Protein AF-A0A955N0J5-F1 (afdb_monomer)

Sequence (114 aa):
LLIDTLQVILTFHLVCLSWVFFRAESFGDAWAMLIQMGDIAGFYQPEQFGLFKVQNWAIGFWLPLLILVLTRFHKVDKSMRSYPLIVAVLMLSIMLMLISLITGGANEFIYFQF

Structure (mmCIF, N/CA/C/O backbone):
data_AF-A0A955N0J5-F1
#
_entry.id   AF-A0A955N0J5-F1
#
loop_
_atom_site.group_PDB
_atom_site.id
_atom_site.type_symbol
_atom_site.label_atom_id
_atom_site.label_alt_id
_atom_site.label_comp_id
_atom_site.label_asym_id
_atom_site.label_entity_id
_atom_site.label_seq_id
_atom_site.pdbx_PDB_ins_code
_atom_site.Cartn_x
_atom_site.Cartn_y
_atom_site.Cartn_z
_atom_site.occupancy
_atom_site.B_iso_or_equiv
_atom_site.auth_seq_id
_atom_site.auth_comp_id
_atom_site.auth_asym_id
_atom_site.auth_atom_id
_atom_site.pdbx_PDB_model_num
ATOM 1 N N . LEU A 1 1 ? -16.493 -27.689 -4.605 1.00 64.12 1 LEU A N 1
ATOM 2 C CA . LEU A 1 1 ? -15.693 -26.809 -3.722 1.00 64.12 1 LEU A CA 1
ATOM 3 C C . LEU A 1 1 ? -14.272 -26.598 -4.243 1.00 64.12 1 LEU A C 1
ATOM 5 O O . LEU A 1 1 ? -13.995 -25.499 -4.688 1.00 64.12 1 LEU A O 1
ATOM 9 N N . LEU A 1 2 ? -13.380 -27.602 -4.258 1.00 64.69 2 LEU A N 1
ATOM 10 C CA . LEU A 1 2 ? -11.994 -27.403 -4.743 1.00 64.69 2 LEU A CA 1
ATOM 11 C C . LEU A 1 2 ? -11.900 -27.041 -6.238 1.00 64.69 2 LEU A C 1
ATOM 13 O O . LEU A 1 2 ? -11.100 -26.189 -6.614 1.00 64.69 2 LEU A O 1
ATOM 17 N N . ILE A 1 3 ? -12.736 -27.662 -7.075 1.00 76.62 3 ILE A N 1
ATOM 18 C CA . ILE A 1 3 ? -12.802 -27.377 -8.518 1.00 76.62 3 ILE A CA 1
ATOM 19 C C . ILE A 1 3 ? -13.292 -25.943 -8.765 1.00 76.62 3 ILE A C 1
ATOM 21 O O . ILE A 1 3 ? -12.731 -25.245 -9.605 1.00 76.62 3 ILE A O 1
ATOM 25 N N . ASP A 1 4 ? -14.265 -25.480 -7.978 1.00 84.25 4 ASP A N 1
ATOM 26 C CA . ASP A 1 4 ? -14.838 -24.135 -8.107 1.00 84.25 4 ASP A CA 1
ATOM 27 C C . ASP A 1 4 ? -13.800 -23.063 -7.740 1.00 84.25 4 ASP A C 1
ATOM 29 O O . ASP A 1 4 ? -13.595 -22.106 -8.484 1.00 84.25 4 ASP A O 1
ATOM 33 N N . THR A 1 5 ? -13.061 -23.253 -6.641 1.00 88.44 5 THR A N 1
ATOM 34 C CA . THR A 1 5 ? -11.990 -22.327 -6.239 1.00 88.44 5 THR A CA 1
ATOM 35 C C . THR A 1 5 ? -10.860 -22.282 -7.268 1.00 88.44 5 THR A C 1
ATOM 37 O O . THR A 1 5 ? -10.348 -21.205 -7.571 1.00 88.44 5 THR A O 1
ATOM 40 N N . LEU A 1 6 ? -10.485 -23.428 -7.847 1.00 92.12 6 LEU A N 1
ATOM 41 C CA . LEU A 1 6 ? -9.457 -23.4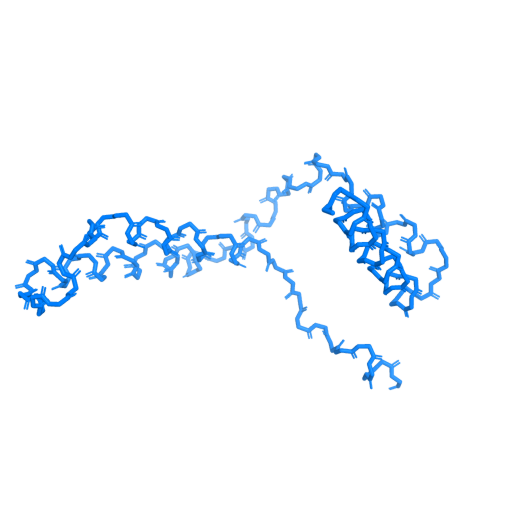87 -8.887 1.00 92.12 6 LEU A CA 1
ATOM 42 C C . LEU A 1 6 ? -9.886 -22.724 -10.149 1.00 92.12 6 LEU A C 1
ATOM 44 O O . LEU A 1 6 ? -9.088 -21.974 -10.706 1.00 92.12 6 LEU A O 1
ATOM 48 N N . GLN A 1 7 ? -11.143 -22.867 -10.575 1.00 90.88 7 GLN A N 1
ATOM 49 C CA . GLN A 1 7 ? -11.687 -22.121 -11.714 1.00 90.88 7 GLN A CA 1
ATOM 50 C C . GLN A 1 7 ? -11.668 -20.611 -11.469 1.00 90.88 7 GLN A C 1
ATOM 52 O O . GLN A 1 7 ? -11.278 -19.850 -12.356 1.00 90.88 7 GLN A O 1
ATOM 57 N N . VAL A 1 8 ? -12.029 -20.167 -10.264 1.00 92.62 8 VAL A N 1
ATOM 58 C CA . VAL A 1 8 ? -11.987 -18.744 -9.898 1.00 92.62 8 VAL A CA 1
ATOM 59 C C . VAL A 1 8 ? -10.555 -18.215 -9.929 1.00 92.62 8 VAL A C 1
ATOM 61 O O . VAL A 1 8 ? -10.301 -17.176 -10.529 1.00 92.62 8 VAL A O 1
ATOM 64 N N . ILE A 1 9 ? -9.599 -18.947 -9.351 1.00 93.69 9 ILE A N 1
ATOM 65 C CA . ILE A 1 9 ? -8.186 -18.547 -9.359 1.00 93.69 9 ILE A CA 1
ATOM 66 C C . ILE A 1 9 ? -7.668 -18.452 -10.795 1.00 93.69 9 ILE A C 1
ATOM 68 O O . ILE A 1 9 ? -7.049 -17.452 -11.151 1.00 93.69 9 ILE A O 1
ATOM 72 N N . LEU A 1 10 ? -7.931 -19.457 -11.630 1.00 94.56 10 LEU A N 1
ATOM 73 C CA . LEU A 1 10 ? -7.457 -19.464 -13.013 1.00 94.56 10 LEU A CA 1
ATOM 74 C C . LEU A 1 10 ? -8.072 -18.332 -13.834 1.00 94.56 10 LEU A C 1
ATOM 76 O O . LEU A 1 10 ? -7.342 -17.597 -14.491 1.00 94.56 10 LEU A O 1
ATOM 80 N N . THR A 1 11 ? -9.392 -18.153 -13.776 1.00 94.12 11 THR A N 1
ATOM 81 C CA . THR A 1 11 ? -10.067 -17.077 -14.519 1.00 94.12 11 THR A CA 1
ATOM 82 C C . THR A 1 11 ? -9.586 -15.702 -14.067 1.00 94.12 11 THR A C 1
ATOM 84 O O . THR A 1 11 ? -9.283 -14.865 -14.912 1.00 94.12 11 THR A O 1
ATOM 87 N N . PHE A 1 12 ? -9.413 -15.493 -12.760 1.00 93.50 12 PHE A N 1
ATOM 88 C CA . PHE A 1 12 ? -8.851 -14.263 -12.214 1.00 93.50 12 PHE A CA 1
ATOM 89 C C . PHE A 1 12 ? -7.452 -13.972 -12.769 1.00 93.50 12 PHE A C 1
ATOM 91 O O . PHE A 1 12 ? -7.233 -12.907 -13.341 1.00 93.50 12 PHE A O 1
ATOM 98 N N . HIS A 1 13 ? -6.517 -14.923 -12.670 1.00 92.12 13 HIS A N 1
ATOM 99 C CA . HIS A 1 13 ? -5.142 -14.703 -13.127 1.00 92.12 13 HIS A CA 1
ATOM 100 C C . HIS A 1 13 ? -5.060 -14.532 -14.645 1.00 92.12 13 HIS A C 1
ATOM 102 O O . HIS A 1 13 ? -4.305 -13.686 -15.111 1.00 92.12 13 HIS A O 1
ATOM 108 N N . LEU A 1 14 ? -5.853 -15.273 -15.424 1.00 93.94 14 LEU A N 1
ATOM 109 C CA . LEU A 1 14 ? -5.902 -15.111 -16.880 1.00 93.94 14 LEU A CA 1
ATOM 110 C C . LEU A 1 14 ? -6.414 -13.724 -17.282 1.00 93.94 14 LEU A C 1
ATOM 112 O O . LEU A 1 14 ? -5.850 -13.100 -18.183 1.00 93.94 14 LEU A O 1
ATOM 116 N N . VAL A 1 15 ? -7.442 -13.214 -16.597 1.00 93.38 15 VAL A N 1
ATOM 117 C CA . VAL A 1 15 ? -7.935 -11.848 -16.811 1.00 93.38 15 VAL A CA 1
ATOM 118 C C . VAL A 1 15 ? -6.863 -10.835 -16.410 1.00 93.38 15 VAL A C 1
ATOM 120 O O . VAL A 1 15 ? -6.523 -9.982 -17.221 1.00 93.38 15 VAL A O 1
ATOM 123 N N . CYS A 1 16 ? -6.261 -10.954 -15.224 1.00 90.25 16 CYS A N 1
ATOM 124 C CA . CYS A 1 16 ? -5.193 -10.053 -14.782 1.00 90.25 16 CYS A CA 1
ATOM 125 C C . CYS A 1 16 ? -3.986 -10.044 -15.734 1.00 90.25 16 CYS A C 1
ATOM 127 O O . CYS A 1 16 ? -3.480 -8.974 -16.058 1.00 90.25 16 CYS A O 1
ATOM 129 N N . LEU A 1 17 ? -3.550 -11.207 -16.227 1.00 91.56 17 LEU A N 1
ATOM 130 C CA . LEU A 1 17 ? -2.475 -11.297 -17.217 1.00 91.56 17 LEU A CA 1
ATOM 131 C C . LEU A 1 17 ? -2.871 -10.595 -18.515 1.00 91.56 17 LEU A C 1
ATOM 133 O O . LEU A 1 17 ? -2.107 -9.778 -19.018 1.00 91.56 17 LEU A O 1
ATOM 137 N N . SER A 1 18 ? -4.083 -10.846 -19.015 1.00 90.19 18 SER A N 1
ATOM 138 C CA . SER A 1 18 ? -4.596 -10.166 -20.212 1.00 90.19 18 SER A CA 1
ATOM 139 C C . SER A 1 18 ? -4.565 -8.643 -20.047 1.00 90.19 18 SER A C 1
ATOM 141 O O . SER A 1 18 ? -4.155 -7.933 -20.960 1.00 90.19 18 SER A O 1
ATOM 143 N N . TRP A 1 19 ? -4.920 -8.135 -18.863 1.00 88.62 19 TRP A N 1
ATOM 144 C CA . TRP A 1 19 ? -4.864 -6.705 -18.543 1.00 88.62 19 TRP A CA 1
ATOM 145 C C . TRP A 1 19 ? -3.453 -6.113 -18.633 1.00 88.62 19 TRP A C 1
ATOM 147 O O . TRP A 1 19 ? -3.308 -4.991 -19.112 1.00 88.62 19 TRP A O 1
ATOM 157 N N . VAL A 1 20 ? -2.415 -6.843 -18.210 1.00 88.69 20 VAL A N 1
ATOM 158 C CA . VAL A 1 20 ? -1.022 -6.374 -18.330 1.00 88.69 20 VAL A CA 1
ATOM 159 C C . VAL A 1 20 ? -0.634 -6.214 -19.800 1.00 88.69 20 VAL A C 1
ATOM 161 O O . VAL A 1 20 ? -0.088 -5.181 -20.176 1.00 88.69 20 VAL A O 1
ATOM 164 N N . PHE A 1 21 ? -0.974 -7.192 -20.645 1.00 88.25 21 PHE A N 1
ATOM 165 C CA . PHE A 1 21 ? -0.660 -7.139 -22.076 1.00 88.25 21 PHE A CA 1
ATOM 166 C C . PHE A 1 21 ? -1.446 -6.062 -22.831 1.00 88.25 21 PHE A C 1
ATOM 168 O O . PHE A 1 21 ? -0.889 -5.454 -23.735 1.00 88.25 21 PHE A O 1
ATOM 175 N N . PHE A 1 22 ? -2.704 -5.792 -22.464 1.00 86.56 22 PHE A N 1
ATOM 176 C CA . PHE A 1 22 ? -3.479 -4.706 -23.083 1.00 86.56 22 PHE A CA 1
ATOM 177 C C . PHE A 1 22 ? -2.992 -3.311 -22.691 1.00 86.56 22 PHE A C 1
ATOM 179 O O . PHE A 1 22 ? -3.188 -2.365 -23.445 1.00 86.56 22 PHE A O 1
ATOM 186 N N . ARG A 1 23 ? -2.399 -3.178 -21.504 1.00 82.50 23 ARG A N 1
ATOM 187 C CA . ARG A 1 23 ? -1.876 -1.907 -20.998 1.00 82.50 23 ARG A CA 1
ATOM 188 C C . ARG A 1 23 ? -0.488 -1.576 -21.548 1.00 82.50 23 ARG A C 1
ATOM 190 O O . ARG A 1 23 ? -0.123 -0.409 -21.611 1.00 82.50 23 ARG A O 1
ATOM 197 N N . ALA A 1 24 ? 0.319 -2.588 -21.835 1.00 86.94 24 ALA A N 1
ATOM 198 C CA . ALA A 1 24 ? 1.689 -2.392 -22.277 1.00 86.94 24 ALA A CA 1
ATOM 199 C C . ALA A 1 24 ? 1.751 -1.905 -23.734 1.00 86.94 24 ALA A C 1
ATOM 201 O O . ALA A 1 24 ? 1.033 -2.412 -24.592 1.00 86.94 24 ALA A O 1
ATOM 202 N N . GLU A 1 25 ? 2.657 -0.971 -24.028 1.00 86.88 25 GLU A N 1
ATOM 203 C CA . GLU A 1 25 ? 2.873 -0.460 -25.392 1.00 86.88 25 GLU A CA 1
ATOM 204 C C . GLU A 1 25 ? 3.553 -1.498 -26.303 1.00 86.88 25 GLU A C 1
ATOM 206 O O . GLU A 1 25 ? 3.407 -1.472 -27.526 1.00 86.88 25 GLU A O 1
ATOM 211 N N . SER A 1 26 ? 4.273 -2.454 -25.708 1.00 89.19 26 SER A N 1
ATOM 212 C CA . SER A 1 26 ? 4.915 -3.558 -26.411 1.00 89.19 26 SER A CA 1
ATOM 213 C C . SER A 1 26 ? 4.920 -4.851 -25.590 1.00 89.19 26 SER A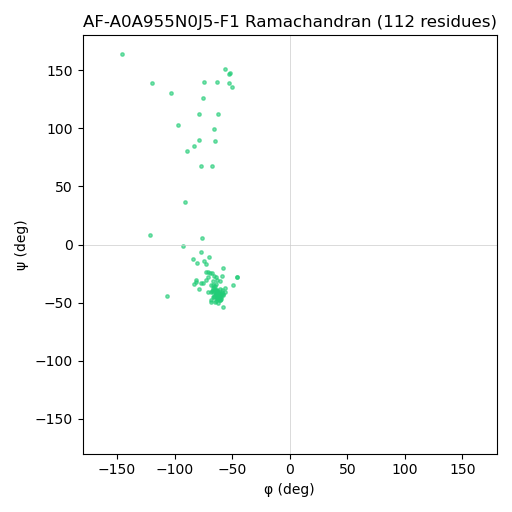 C 1
ATOM 215 O O . SER A 1 26 ? 4.762 -4.857 -24.366 1.00 89.19 26 SER A O 1
ATOM 217 N N . PHE A 1 27 ? 5.182 -5.980 -26.256 1.00 88.69 27 PHE A N 1
ATOM 218 C CA . PHE A 1 27 ? 5.391 -7.262 -25.571 1.00 88.69 27 PHE A CA 1
ATOM 219 C C . PHE A 1 27 ? 6.583 -7.229 -24.602 1.00 88.69 27 PHE A C 1
ATOM 221 O O . PHE A 1 27 ? 6.559 -7.925 -23.586 1.00 88.69 27 PHE A O 1
ATOM 228 N N . GLY A 1 28 ? 7.610 -6.426 -24.906 1.00 90.81 28 GLY A N 1
ATOM 229 C CA . GLY A 1 28 ? 8.763 -6.237 -24.025 1.00 90.81 28 GLY A CA 1
ATOM 230 C C . GLY A 1 28 ? 8.368 -5.545 -22.723 1.00 90.81 28 GLY A C 1
ATOM 231 O O . GLY A 1 28 ? 8.734 -6.014 -21.645 1.00 90.81 28 GLY A O 1
ATOM 232 N N . ASP A 1 29 ? 7.544 -4.501 -22.817 1.00 86.81 29 ASP A N 1
ATOM 233 C C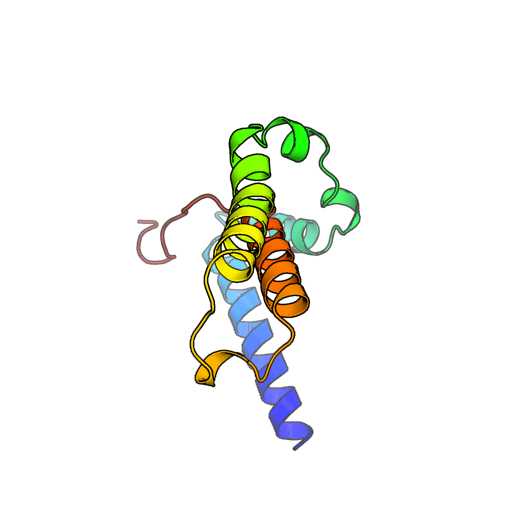A . ASP A 1 29 ? 7.069 -3.750 -21.653 1.00 86.81 29 ASP A CA 1
ATOM 234 C C . ASP A 1 29 ? 6.145 -4.595 -20.774 1.00 86.81 29 ASP A C 1
ATOM 236 O O . ASP A 1 29 ? 6.276 -4.581 -19.552 1.00 86.81 29 ASP A O 1
ATOM 240 N N . ALA A 1 30 ? 5.268 -5.407 -21.377 1.00 89.75 30 ALA A N 1
ATOM 241 C CA . ALA A 1 30 ? 4.415 -6.336 -20.633 1.00 89.75 30 ALA A CA 1
ATOM 242 C C . ALA A 1 30 ? 5.250 -7.314 -19.794 1.00 89.75 30 ALA A C 1
ATOM 244 O O . ALA A 1 30 ? 4.954 -7.558 -18.623 1.00 89.75 30 ALA A O 1
ATOM 245 N N . TRP A 1 31 ? 6.322 -7.858 -20.377 1.00 91.50 31 TRP A N 1
ATOM 246 C CA . TRP A 1 31 ? 7.211 -8.778 -19.675 1.00 91.50 31 TRP A CA 1
ATOM 247 C C . TRP A 1 31 ? 8.002 -8.078 -18.566 1.00 91.50 31 TRP A C 1
ATOM 249 O O . TRP A 1 31 ? 8.117 -8.616 -17.465 1.00 91.50 31 TRP A O 1
ATOM 259 N N . ALA A 1 32 ? 8.483 -6.857 -18.817 1.00 88.88 32 ALA A N 1
ATOM 260 C CA . ALA A 1 32 ? 9.139 -6.035 -17.805 1.00 88.88 32 ALA A CA 1
ATOM 261 C C . ALA A 1 32 ? 8.208 -5.742 -16.614 1.00 88.88 32 ALA A C 1
ATOM 263 O O . ALA A 1 32 ? 8.632 -5.892 -15.469 1.00 88.88 32 ALA A O 1
ATOM 264 N N . MET A 1 33 ? 6.931 -5.420 -16.863 1.00 87.75 33 MET A N 1
ATOM 265 C CA . MET A 1 33 ? 5.925 -5.227 -15.810 1.00 87.75 33 MET A CA 1
ATOM 266 C C . MET A 1 33 ? 5.729 -6.494 -14.967 1.00 87.75 33 MET A C 1
ATOM 268 O O . MET A 1 33 ? 5.718 -6.411 -13.741 1.00 87.75 33 MET A O 1
ATOM 272 N N . LEU A 1 34 ? 5.613 -7.671 -15.594 1.00 90.06 34 LEU A N 1
ATOM 273 C CA . LEU A 1 34 ? 5.459 -8.944 -14.875 1.00 90.06 34 LEU A CA 1
ATOM 274 C C . LEU A 1 34 ? 6.690 -9.289 -14.028 1.00 90.06 34 LEU A C 1
ATOM 276 O O . LEU A 1 34 ? 6.546 -9.715 -12.882 1.00 90.06 34 LEU A O 1
ATOM 280 N N . ILE A 1 35 ? 7.894 -9.079 -14.570 1.00 88.69 35 ILE A N 1
ATOM 281 C CA . ILE A 1 35 ? 9.149 -9.271 -13.831 1.00 88.69 35 ILE A CA 1
ATOM 282 C C . ILE A 1 35 ? 9.199 -8.324 -12.630 1.00 88.69 35 ILE A C 1
ATOM 284 O O . ILE A 1 35 ? 9.500 -8.767 -11.526 1.00 88.69 35 ILE A O 1
ATOM 288 N N . GLN A 1 36 ? 8.849 -7.050 -12.820 1.00 83.31 36 GLN A N 1
ATOM 289 C CA . GLN A 1 36 ? 8.849 -6.055 -11.749 1.00 83.31 36 GLN A CA 1
ATOM 290 C C . GLN A 1 36 ? 7.815 -6.371 -10.657 1.00 83.31 36 GLN A C 1
ATOM 292 O O . GLN A 1 36 ? 8.093 -6.167 -9.481 1.00 83.31 36 GLN A O 1
ATOM 297 N N . MET A 1 37 ? 6.648 -6.920 -11.014 1.00 82.25 37 MET A N 1
ATOM 298 C CA . MET A 1 37 ? 5.657 -7.395 -10.038 1.00 82.25 37 MET A CA 1
ATOM 299 C C . MET A 1 37 ? 6.173 -8.573 -9.196 1.00 82.25 37 MET A C 1
ATOM 301 O O . MET A 1 37 ? 5.807 -8.697 -8.029 1.00 82.25 37 MET A O 1
ATOM 305 N N . GLY A 1 38 ? 6.998 -9.446 -9.785 1.00 80.75 38 GLY A N 1
ATOM 306 C CA . GLY A 1 38 ? 7.625 -10.581 -9.101 1.00 80.75 38 GLY A CA 1
ATOM 307 C C . GLY A 1 38 ? 8.910 -10.233 -8.343 1.00 80.75 38 GLY A C 1
ATOM 308 O O . GLY A 1 38 ? 9.384 -11.047 -7.548 1.00 80.75 38 GLY A O 1
ATOM 309 N N . ASP A 1 39 ? 9.477 -9.047 -8.568 1.00 79.50 39 ASP A N 1
ATOM 310 C CA . ASP A 1 39 ? 10.702 -8.596 -7.916 1.00 79.50 39 ASP A CA 1
ATOM 311 C C . ASP A 1 39 ? 10.417 -8.095 -6.495 1.00 79.50 39 ASP A C 1
ATOM 313 O O . ASP A 1 39 ? 10.155 -6.920 -6.249 1.00 79.50 39 ASP A O 1
ATOM 317 N N . ILE A 1 40 ? 10.498 -9.018 -5.534 1.00 64.06 40 ILE A N 1
ATOM 318 C CA . ILE A 1 40 ? 10.320 -8.740 -4.102 1.00 64.06 40 ILE A CA 1
ATOM 319 C C . ILE A 1 40 ? 11.452 -7.840 -3.560 1.00 64.06 40 ILE A C 1
ATOM 321 O O . ILE A 1 40 ? 11.242 -7.084 -2.610 1.00 64.06 40 ILE A O 1
ATOM 325 N N . ALA A 1 41 ? 12.646 -7.879 -4.165 1.00 61.12 41 ALA A N 1
ATOM 326 C CA . ALA A 1 41 ? 13.787 -7.070 -3.738 1.00 61.12 41 ALA A CA 1
ATOM 327 C C . ALA A 1 41 ? 13.635 -5.600 -4.169 1.00 61.12 41 ALA A C 1
ATOM 329 O O . ALA A 1 41 ? 14.016 -4.697 -3.423 1.00 61.12 41 ALA A O 1
ATOM 330 N N . GLY A 1 42 ? 12.998 -5.360 -5.318 1.00 56.88 42 GLY A N 1
ATOM 331 C CA . GLY A 1 42 ? 12.656 -4.035 -5.834 1.00 56.88 42 GLY A CA 1
ATOM 332 C C . GLY A 1 42 ? 11.550 -3.292 -5.072 1.00 56.88 42 GLY A C 1
ATOM 333 O O . GLY A 1 42 ? 11.392 -2.094 -5.286 1.00 56.88 42 GLY A O 1
ATOM 334 N N . PHE A 1 43 ? 10.813 -3.936 -4.152 1.00 56.16 43 PHE A N 1
ATOM 335 C CA . PHE A 1 43 ? 9.846 -3.240 -3.276 1.00 56.16 43 PHE A CA 1
ATOM 336 C C . PHE A 1 43 ? 10.526 -2.302 -2.274 1.00 56.16 43 PHE A C 1
ATOM 338 O O . PHE A 1 43 ? 9.918 -1.338 -1.806 1.00 56.16 43 PHE A O 1
ATOM 345 N N . TYR A 1 44 ? 11.792 -2.558 -1.944 1.00 52.31 44 TYR A N 1
ATOM 346 C CA . TYR A 1 44 ? 12.591 -1.657 -1.126 1.00 52.31 44 TYR A CA 1
ATOM 347 C C . TYR A 1 44 ? 13.298 -0.645 -2.026 1.00 52.31 44 TYR A C 1
ATOM 349 O O . TYR A 1 44 ? 14.481 -0.778 -2.321 1.00 52.31 44 TYR A O 1
ATOM 357 N N . GLN A 1 45 ? 12.574 0.398 -2.439 1.00 56.53 45 GLN A N 1
ATOM 358 C CA . GLN A 1 45 ? 13.170 1.608 -3.010 1.00 56.53 45 GLN A CA 1
ATOM 359 C C . GLN A 1 45 ? 13.288 2.672 -1.907 1.00 56.53 45 GLN A C 1
ATOM 361 O O . GLN A 1 45 ? 12.288 3.306 -1.561 1.00 56.53 45 GLN A O 1
ATOM 366 N N . PRO A 1 46 ? 14.487 2.919 -1.337 1.00 55.06 46 PRO A N 1
ATOM 367 C CA . PRO A 1 46 ? 14.679 3.946 -0.308 1.00 55.06 46 PRO A CA 1
ATOM 368 C C . PRO A 1 46 ? 14.291 5.348 -0.802 1.00 55.06 46 PRO A C 1
ATOM 370 O O . PRO A 1 46 ? 13.869 6.195 -0.019 1.00 55.06 46 PRO A O 1
ATOM 373 N N . GLU A 1 47 ? 14.387 5.581 -2.112 1.00 55.59 47 GLU A N 1
ATOM 374 C CA . GLU A 1 47 ? 13.983 6.833 -2.755 1.00 55.59 47 GLU A CA 1
ATOM 375 C C . GLU A 1 47 ? 12.469 7.077 -2.682 1.00 55.59 47 GLU A C 1
ATOM 377 O O . GLU A 1 47 ? 12.049 8.223 -2.526 1.00 55.59 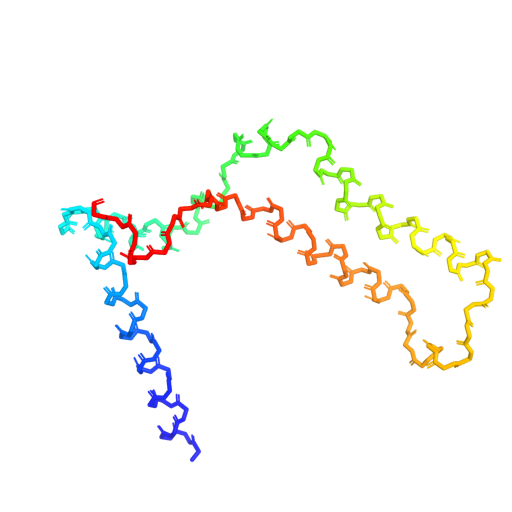47 GLU A O 1
ATOM 382 N N . GLN A 1 48 ? 11.638 6.024 -2.683 1.00 53.03 48 GLN A N 1
ATOM 383 C CA . GLN A 1 48 ? 10.196 6.171 -2.466 1.00 53.03 48 GLN A CA 1
ATOM 384 C C . GLN A 1 48 ? 9.903 6.650 -1.039 1.00 53.03 48 GLN A C 1
ATOM 386 O O . GLN A 1 48 ? 9.090 7.554 -0.858 1.00 53.03 48 GLN A O 1
ATOM 391 N N . PHE A 1 49 ? 10.634 6.157 -0.030 1.00 53.19 49 PHE A N 1
ATOM 392 C CA . PHE A 1 49 ? 10.559 6.689 1.338 1.00 53.19 49 PHE A CA 1
ATOM 393 C C . PHE A 1 49 ? 11.026 8.152 1.437 1.00 53.19 49 PHE A C 1
ATOM 395 O O . PHE A 1 49 ? 10.508 8.894 2.268 1.00 53.19 49 PHE A O 1
ATOM 402 N N . GLY A 1 50 ? 11.961 8.585 0.585 1.00 52.66 50 GLY A N 1
ATOM 403 C CA . GLY A 1 50 ? 12.394 9.985 0.488 1.00 52.66 50 GLY A CA 1
ATOM 404 C C . GLY A 1 50 ? 11.367 10.913 -0.179 1.00 52.66 50 GLY A C 1
ATOM 405 O O . GLY A 1 50 ? 11.269 12.086 0.183 1.00 52.66 50 GLY A O 1
ATOM 406 N N . LEU A 1 51 ? 10.566 10.391 -1.118 1.00 49.50 51 LEU A N 1
ATOM 407 C CA . LEU A 1 51 ? 9.459 11.101 -1.781 1.00 49.50 51 LEU A CA 1
ATOM 408 C C . LEU A 1 51 ? 8.172 11.139 -0.947 1.00 49.50 51 LEU A C 1
ATOM 410 O O . LEU A 1 51 ? 7.283 11.959 -1.199 1.00 49.50 51 LEU A O 1
ATOM 414 N N . PHE A 1 52 ? 8.079 10.297 0.081 1.00 53.59 52 PHE A N 1
ATOM 415 C CA . PHE A 1 52 ? 7.071 10.407 1.124 1.00 53.59 52 PHE A CA 1
ATOM 416 C C . PHE A 1 52 ? 7.291 11.697 1.919 1.00 53.59 52 PHE A C 1
ATOM 418 O O . PHE A 1 52 ? 7.975 11.734 2.942 1.00 53.59 52 PHE A O 1
ATOM 425 N N . LYS A 1 53 ? 6.672 12.791 1.463 1.00 58.56 53 LYS A N 1
ATOM 426 C CA . LYS A 1 53 ? 6.590 14.029 2.243 1.00 58.56 53 LYS A CA 1
ATOM 427 C C . LYS A 1 53 ? 6.084 13.682 3.645 1.00 58.56 53 LYS A C 1
ATOM 429 O O . LYS A 1 53 ? 5.103 12.952 3.783 1.00 58.56 53 LYS A O 1
ATOM 434 N N . VAL A 1 54 ? 6.713 14.249 4.676 1.00 58.56 54 VAL A N 1
ATOM 435 C CA . VAL A 1 54 ? 6.361 14.085 6.106 1.00 58.56 54 VAL A CA 1
ATOM 436 C C . VAL A 1 54 ? 4.847 14.217 6.359 1.00 58.56 54 VAL A C 1
ATOM 438 O O . VAL A 1 54 ? 4.298 13.579 7.252 1.00 58.56 54 VAL A O 1
ATOM 441 N N . GLN A 1 55 ? 4.152 14.978 5.512 1.00 57.03 55 GLN A N 1
ATOM 442 C CA . GLN A 1 55 ? 2.698 15.118 5.470 1.00 57.03 55 GLN A CA 1
ATOM 443 C C . GLN A 1 55 ? 1.917 13.793 5.308 1.00 57.03 55 GLN A C 1
ATOM 445 O O . GLN A 1 55 ? 0.879 13.633 5.945 1.00 57.03 55 GLN A O 1
ATOM 450 N N . ASN A 1 56 ? 2.394 12.824 4.523 1.00 61.59 56 ASN A N 1
ATOM 451 C CA . ASN A 1 56 ? 1.699 11.543 4.316 1.00 61.59 56 ASN A CA 1
ATOM 452 C C . ASN A 1 56 ? 1.906 10.585 5.497 1.00 61.59 56 ASN A C 1
ATOM 454 O O . ASN A 1 56 ? 0.961 9.933 5.941 1.00 61.59 56 ASN A O 1
ATOM 458 N N . TRP A 1 57 ? 3.112 10.578 6.075 1.00 63.84 57 TRP A N 1
ATOM 459 C CA . TRP A 1 57 ? 3.377 9.924 7.363 1.00 63.84 57 TRP A CA 1
ATOM 460 C C . TRP A 1 57 ? 2.498 10.504 8.466 1.00 63.84 57 TRP A C 1
ATOM 462 O O . TRP A 1 57 ? 1.961 9.776 9.302 1.00 63.84 57 TRP A O 1
ATOM 472 N N . ALA A 1 58 ? 2.310 11.823 8.430 1.00 65.00 58 ALA A N 1
ATOM 473 C CA . ALA A 1 58 ? 1.488 12.506 9.396 1.00 65.00 58 ALA A CA 1
ATOM 474 C C . ALA A 1 58 ? 0.014 12.072 9.309 1.00 65.00 58 ALA A C 1
ATOM 476 O O . ALA A 1 58 ? -0.612 11.824 10.333 1.00 65.00 58 ALA A O 1
ATOM 477 N N . ILE A 1 59 ? -0.534 11.910 8.107 1.00 68.25 59 ILE A N 1
ATOM 478 C CA . ILE A 1 59 ? -1.915 11.450 7.909 1.00 68.25 59 ILE A CA 1
ATOM 479 C C . ILE A 1 59 ? -2.070 9.984 8.334 1.00 68.25 59 ILE A C 1
ATOM 481 O O . ILE A 1 59 ? -2.980 9.672 9.096 1.00 68.25 59 ILE A O 1
ATOM 485 N N . GLY A 1 60 ? -1.173 9.087 7.916 1.00 68.81 60 GLY A N 1
ATOM 486 C CA . GLY A 1 6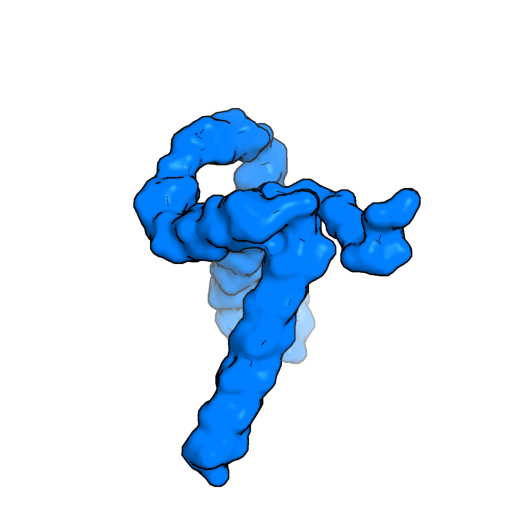0 ? -1.274 7.660 8.246 1.00 68.81 60 GLY A CA 1
ATOM 487 C C . GLY A 1 60 ? -1.156 7.351 9.744 1.00 68.81 60 GLY A C 1
ATOM 488 O O . GLY A 1 60 ? -1.733 6.373 10.212 1.00 68.81 60 GLY A O 1
ATOM 489 N N . PHE A 1 61 ? -0.446 8.190 10.505 1.00 70.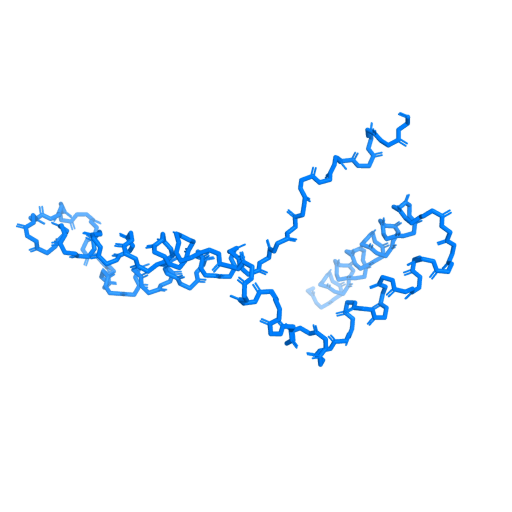00 61 PHE A N 1
ATOM 490 C CA . PHE A 1 61 ? -0.191 7.964 11.930 1.00 70.00 61 PHE A CA 1
ATOM 491 C C . PHE A 1 61 ? -0.989 8.886 12.865 1.00 70.00 61 PHE A C 1
ATOM 493 O O . PHE A 1 61 ? -1.563 8.414 13.849 1.00 70.00 61 PHE A O 1
ATOM 500 N N . TRP A 1 62 ? -1.080 10.190 12.576 1.00 74.19 62 TRP A N 1
ATOM 501 C CA . TRP A 1 62 ? -1.738 11.140 13.482 1.00 74.19 62 TRP A CA 1
ATOM 502 C C . TRP A 1 62 ? -3.260 11.085 13.420 1.00 74.19 62 TRP A C 1
ATOM 504 O O . TRP A 1 62 ? -3.883 11.268 14.460 1.00 74.19 62 TRP A O 1
ATOM 514 N N . LEU A 1 63 ? -3.884 10.806 12.267 1.00 75.94 63 LEU A N 1
ATOM 515 C CA . LEU A 1 63 ? -5.352 10.690 12.186 1.00 75.94 63 LEU A CA 1
ATOM 516 C C . LEU A 1 63 ? -5.896 9.544 13.053 1.00 75.94 63 LEU A C 1
ATOM 518 O O . LEU A 1 63 ? -6.787 9.797 13.865 1.00 75.94 63 LEU A O 1
ATOM 522 N N . PRO A 1 64 ? -5.362 8.311 12.959 1.00 77.06 64 PRO A N 1
ATOM 523 C CA . PRO A 1 64 ? -5.816 7.212 13.807 1.00 77.06 64 PRO A CA 1
ATOM 524 C C . PRO A 1 64 ? -5.556 7.475 15.297 1.00 77.06 64 PRO A C 1
ATOM 526 O O . PRO A 1 64 ? -6.415 7.191 16.135 1.00 77.06 64 PRO A O 1
ATOM 529 N N . LEU A 1 65 ? -4.408 8.072 15.643 1.00 78.38 65 LEU A N 1
ATOM 530 C CA . LEU A 1 65 ? -4.111 8.474 17.021 1.00 78.38 65 LEU A CA 1
ATOM 531 C C . LEU A 1 65 ? -5.068 9.550 17.536 1.00 78.38 65 LEU A C 1
ATOM 533 O O . LEU A 1 65 ? -5.542 9.454 18.665 1.00 78.38 65 LEU A O 1
ATOM 537 N N . LEU A 1 66 ? -5.388 10.552 16.720 1.00 79.94 66 LEU A N 1
ATOM 538 C CA . LEU A 1 66 ? -6.340 11.603 17.063 1.00 79.94 66 LEU A CA 1
ATOM 539 C C . LEU A 1 66 ? -7.738 11.016 17.285 1.00 79.94 66 LEU A C 1
ATOM 541 O O . LEU A 1 66 ? -8.387 11.365 18.268 1.00 79.94 66 LEU A O 1
ATOM 545 N N . ILE A 1 67 ? -8.170 10.060 16.456 1.00 75.81 67 ILE A N 1
ATOM 546 C CA . ILE A 1 67 ? -9.417 9.311 16.670 1.00 75.81 67 ILE A CA 1
ATOM 547 C C . ILE A 1 67 ? -9.372 8.565 18.009 1.00 75.81 67 ILE A C 1
ATOM 549 O O . ILE A 1 67 ? -10.326 8.649 18.783 1.00 75.81 67 ILE A O 1
ATOM 553 N N . LEU A 1 68 ? -8.269 7.884 18.336 1.00 78.00 68 LEU A N 1
ATOM 554 C CA . LEU A 1 68 ? -8.111 7.171 19.611 1.00 78.00 68 LEU A CA 1
ATOM 555 C C . LEU A 1 68 ? -8.166 8.115 20.821 1.00 78.00 68 LEU A C 1
ATOM 557 O O . LEU A 1 68 ? -8.782 7.798 21.837 1.00 78.00 68 LEU A O 1
ATOM 561 N N . VAL A 1 69 ? -7.538 9.284 20.715 1.00 78.56 69 VAL A N 1
ATOM 562 C CA . VAL A 1 69 ? -7.522 10.298 21.770 1.00 78.56 69 VAL A CA 1
ATOM 563 C C . VAL A 1 69 ? -8.916 10.906 21.952 1.00 78.56 69 VAL A C 1
ATOM 565 O O . VAL A 1 69 ? -9.438 10.915 23.067 1.00 78.56 69 VAL A O 1
ATOM 568 N N . LEU A 1 70 ? -9.568 11.340 20.870 1.00 76.06 70 LEU A N 1
ATOM 569 C CA . LEU A 1 70 ? -10.913 11.923 20.919 1.00 76.06 70 LEU A CA 1
ATOM 570 C C . LEU A 1 70 ? -11.959 10.934 21.449 1.00 76.06 70 LEU A C 1
ATOM 572 O O . LEU A 1 70 ? -12.776 11.304 22.291 1.00 76.06 70 LEU A O 1
ATOM 576 N N . THR A 1 71 ? -11.900 9.670 21.023 1.00 71.81 71 THR A N 1
ATOM 577 C CA . THR A 1 71 ? -12.807 8.605 21.496 1.00 71.81 71 THR A CA 1
ATOM 578 C C . THR A 1 71 ? -12.516 8.146 22.925 1.00 71.81 71 THR A C 1
ATOM 580 O O . THR A 1 71 ? -13.372 7.531 23.559 1.00 71.81 71 THR A O 1
ATOM 583 N N . ARG A 1 72 ? -11.330 8.450 23.468 1.00 69.06 72 ARG A N 1
ATOM 584 C CA . ARG A 1 72 ? -11.014 8.230 24.886 1.00 69.06 72 ARG A CA 1
ATOM 585 C C . ARG A 1 72 ? -11.505 9.372 25.775 1.00 69.06 72 ARG A C 1
ATOM 587 O O . ARG A 1 72 ? -11.900 9.112 26.909 1.00 69.06 72 ARG A O 1
ATOM 594 N N . PHE A 1 73 ? -11.495 10.607 25.273 1.00 62.78 73 PHE A N 1
ATOM 595 C CA . PHE A 1 73 ? -11.993 11.779 26.000 1.00 62.78 73 PHE A CA 1
ATOM 596 C C . PHE A 1 73 ? -13.520 11.935 25.930 1.00 62.78 73 PHE A C 1
ATOM 598 O O . PHE A 1 73 ? -14.124 12.377 26.904 1.00 62.78 73 PHE A O 1
ATOM 605 N N . HIS A 1 74 ? -14.159 11.535 24.827 1.00 60.22 74 HIS A N 1
ATOM 606 C CA . HIS A 1 74 ? -15.618 11.500 24.699 1.00 60.22 74 HIS A CA 1
ATOM 607 C C . HIS A 1 74 ? -16.138 10.068 24.823 1.00 60.22 74 HIS A C 1
ATOM 609 O O . HIS A 1 74 ? -15.658 9.164 24.146 1.00 60.22 74 HIS A O 1
ATOM 615 N N . LYS A 1 75 ? -17.149 9.846 25.673 1.00 57.38 75 LYS A N 1
ATOM 616 C CA . LYS A 1 75 ? -17.809 8.538 25.795 1.00 57.38 75 LYS A CA 1
ATOM 617 C C . LYS A 1 75 ? -18.533 8.218 24.485 1.00 57.38 75 LYS A C 1
ATOM 619 O O . LYS A 1 75 ? -19.633 8.707 24.257 1.00 57.38 75 LYS A O 1
ATOM 624 N N . VAL A 1 76 ? -17.905 7.406 23.640 1.00 59.84 76 VAL A N 1
ATOM 625 C CA . VAL A 1 76 ? -18.531 6.863 22.430 1.00 59.84 76 VAL A CA 1
ATOM 626 C C . VAL A 1 76 ? -19.707 5.974 22.829 1.00 59.84 76 VAL A C 1
ATOM 628 O O . VAL A 1 76 ? -19.642 5.237 23.819 1.00 59.84 76 VAL A O 1
ATOM 631 N N . ASP A 1 77 ? -20.783 6.086 22.058 1.00 60.06 77 ASP A N 1
ATOM 632 C CA . ASP A 1 77 ? -22.059 5.430 22.293 1.00 60.06 77 ASP A CA 1
ATOM 633 C C . ASP A 1 77 ? -21.922 3.911 22.484 1.00 60.06 77 ASP A C 1
ATOM 635 O O . ASP A 1 77 ? -21.065 3.246 21.889 1.00 60.06 77 ASP A O 1
ATOM 639 N N . LYS A 1 78 ? -22.787 3.340 23.329 1.00 58.69 78 LYS A N 1
ATOM 640 C CA . LYS A 1 78 ? -22.670 1.957 23.841 1.00 58.69 78 LYS A CA 1
ATOM 641 C C . LYS A 1 78 ? -22.646 0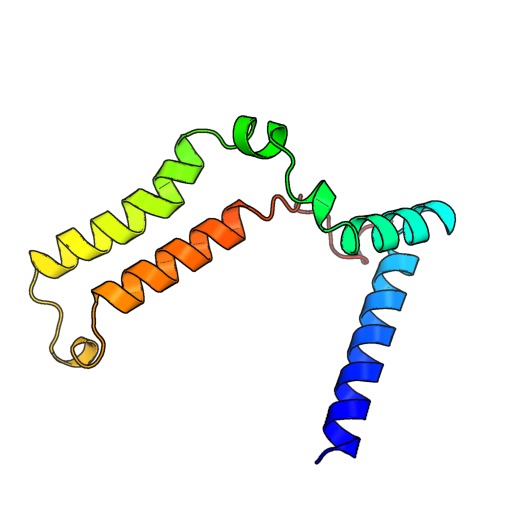.894 22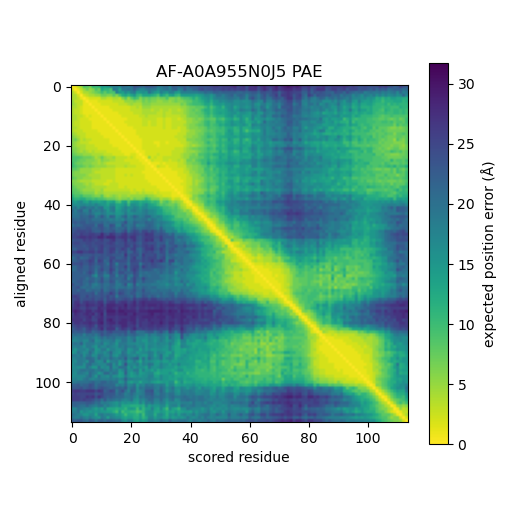.728 1.00 58.69 78 LYS A C 1
ATOM 643 O O . LYS A 1 78 ? -22.164 -0.212 22.961 1.00 58.69 78 LYS A O 1
ATOM 648 N N . SER A 1 79 ? -23.124 1.244 21.533 1.00 58.12 79 SER A N 1
ATOM 649 C CA . SER A 1 79 ? -23.219 0.375 20.356 1.00 58.12 79 SER A CA 1
ATOM 650 C C . SER A 1 79 ? -21.874 0.065 19.679 1.00 58.12 79 SER A C 1
ATOM 652 O O . SER A 1 79 ? -21.762 -0.970 19.031 1.00 58.12 79 SER A O 1
ATOM 654 N N . MET A 1 80 ? -20.840 0.905 19.836 1.00 53.75 80 MET A N 1
ATOM 655 C CA . MET A 1 80 ? -19.500 0.660 19.254 1.00 53.75 80 MET A CA 1
ATOM 656 C C . MET A 1 80 ? -18.544 -0.076 20.209 1.00 53.75 80 MET A C 1
ATOM 658 O O . MET A 1 80 ? -17.405 -0.371 19.856 1.00 53.75 80 MET A O 1
ATOM 662 N N . ARG A 1 81 ? -18.993 -0.388 21.431 1.00 56.84 81 ARG A N 1
ATOM 663 C CA . ARG A 1 81 ? -18.148 -0.895 22.525 1.00 56.84 81 ARG A CA 1
ATOM 664 C C . ARG A 1 81 ? -17.756 -2.372 22.408 1.00 56.84 81 ARG A C 1
ATOM 666 O O . ARG A 1 81 ? -16.968 -2.843 23.222 1.00 56.84 81 ARG A O 1
ATOM 673 N N . SER A 1 82 ? -18.303 -3.093 21.430 1.00 62.88 82 SER A N 1
ATOM 674 C CA . SER A 1 82 ? -18.083 -4.535 21.258 1.00 62.88 82 SER A CA 1
ATOM 675 C C . SER A 1 82 ? -16.702 -4.885 20.694 1.00 62.88 82 SER A C 1
ATOM 677 O O . SER A 1 82 ? -16.292 -6.037 20.791 1.00 62.88 82 SER A O 1
ATOM 679 N N . TYR A 1 83 ? -15.968 -3.909 20.148 1.00 64.88 83 TYR A N 1
ATOM 680 C CA . TYR A 1 83 ? -14.622 -4.108 19.610 1.00 64.88 83 TYR A CA 1
ATOM 681 C C . TYR A 1 83 ? -13.595 -3.240 20.349 1.00 64.88 83 TYR A C 1
ATOM 683 O O . TYR A 1 83 ? -13.871 -2.073 20.644 1.00 64.88 83 TYR A O 1
ATOM 691 N N . PRO A 1 84 ? -12.393 -3.766 20.651 1.00 78.19 84 PRO A N 1
ATOM 692 C CA . PRO A 1 84 ? -11.329 -2.971 21.251 1.00 78.19 84 PRO A CA 1
ATOM 693 C C . PRO A 1 84 ? -10.919 -1.848 20.287 1.00 78.19 84 PRO A C 1
ATOM 695 O O . PRO A 1 84 ? -10.337 -2.107 19.237 1.00 78.19 84 PRO A O 1
ATOM 698 N N . LEU A 1 85 ? -11.195 -0.592 20.661 1.00 73.62 85 LEU A N 1
ATOM 699 C CA . LEU A 1 85 ? -10.874 0.619 19.880 1.00 73.62 85 LEU A CA 1
ATOM 700 C C . LEU A 1 85 ? -9.419 0.649 19.390 1.00 73.62 85 LEU A C 1
ATOM 702 O O . LEU A 1 85 ? -9.145 1.094 18.281 1.00 73.62 85 LEU A O 1
ATOM 706 N N . ILE A 1 86 ? -8.496 0.122 20.198 1.00 75.69 86 ILE A N 1
ATOM 707 C CA . ILE A 1 86 ? -7.074 0.005 19.857 1.00 75.69 86 ILE A CA 1
ATOM 708 C C . ILE A 1 86 ? -6.874 -0.840 18.591 1.00 75.69 86 ILE A C 1
ATOM 710 O O . ILE A 1 86 ? -6.075 -0.472 17.740 1.00 75.69 86 ILE A O 1
ATOM 714 N N . VAL A 1 87 ? -7.620 -1.937 18.425 1.00 77.56 87 VAL A N 1
ATOM 715 C CA . VAL A 1 87 ? -7.508 -2.817 17.250 1.00 77.56 87 VAL A CA 1
ATOM 716 C C . VAL A 1 87 ? -8.059 -2.138 16.001 1.00 77.56 87 VAL A C 1
ATOM 718 O O . VAL A 1 87 ? -7.439 -2.229 14.947 1.00 77.56 87 VAL A O 1
ATOM 721 N N . ALA A 1 88 ? -9.178 -1.417 16.115 1.00 76.00 88 ALA A N 1
ATOM 722 C CA . ALA A 1 88 ? -9.738 -0.661 14.994 1.00 76.00 88 ALA A CA 1
ATOM 723 C C . ALA A 1 88 ? -8.770 0.432 14.517 1.00 76.00 88 ALA A C 1
ATOM 725 O O . ALA A 1 88 ? -8.533 0.575 13.321 1.00 76.00 88 ALA A O 1
ATOM 726 N N . VAL A 1 89 ? -8.164 1.156 15.460 1.00 78.75 89 VAL A N 1
ATOM 727 C CA . VAL A 1 89 ? -7.175 2.200 15.172 1.00 78.75 89 VAL A CA 1
ATOM 728 C C . VAL A 1 89 ? -5.911 1.605 14.559 1.00 78.75 89 VAL A C 1
ATOM 730 O O . VAL A 1 89 ? -5.452 2.116 13.547 1.00 78.75 89 VAL A O 1
ATOM 733 N N . LEU A 1 90 ? -5.388 0.500 15.100 1.00 78.81 90 LEU A N 1
ATOM 734 C CA . LEU A 1 90 ? -4.229 -0.189 14.525 1.00 78.81 90 LEU A CA 1
ATOM 735 C C . LEU A 1 90 ? -4.503 -0.694 13.106 1.00 78.81 90 LEU A C 1
ATOM 737 O O . LEU A 1 90 ? -3.678 -0.477 12.223 1.00 78.81 90 LEU A O 1
ATOM 741 N N . MET A 1 91 ? -5.659 -1.321 12.864 1.00 77.62 91 MET A N 1
ATOM 742 C CA . MET A 1 91 ? -6.037 -1.752 11.515 1.00 77.62 91 MET A CA 1
ATOM 743 C C . MET A 1 91 ? -6.148 -0.572 10.553 1.00 77.62 91 MET A C 1
ATOM 745 O O . MET A 1 91 ? -5.655 -0.658 9.432 1.00 77.62 91 MET A O 1
ATOM 749 N N . LEU A 1 92 ? -6.748 0.537 10.986 1.00 80.00 92 LEU A N 1
ATOM 750 C CA . LEU A 1 92 ? -6.896 1.729 10.157 1.00 80.00 92 LEU A CA 1
ATOM 751 C C . LEU A 1 92 ? -5.535 2.375 9.855 1.00 80.00 92 LEU A C 1
ATOM 753 O O . LEU A 1 92 ? -5.286 2.734 8.708 1.00 80.00 92 LEU A O 1
ATOM 757 N N . SER A 1 93 ? -4.625 2.437 10.833 1.00 77.50 93 SER A N 1
ATOM 758 C CA . SER A 1 93 ? -3.242 2.884 10.623 1.00 77.50 93 SER A CA 1
ATOM 759 C C . SER A 1 93 ? -2.506 2.009 9.611 1.00 77.50 93 SER A C 1
ATOM 761 O O . SER A 1 93 ? -1.881 2.534 8.694 1.00 77.50 93 SER A O 1
ATOM 763 N N . ILE A 1 94 ? -2.599 0.680 9.743 1.00 79.06 94 ILE A N 1
ATOM 764 C CA . ILE A 1 94 ? -1.963 -0.265 8.814 1.00 79.06 94 ILE A CA 1
ATOM 765 C C . ILE A 1 94 ? -2.545 -0.095 7.409 1.00 79.06 94 ILE A C 1
ATOM 767 O O . ILE A 1 94 ? -1.795 0.012 6.446 1.00 79.06 94 ILE A O 1
ATOM 771 N N . MET A 1 95 ? -3.869 -0.011 7.284 1.00 75.94 95 MET A N 1
ATOM 772 C CA . MET A 1 95 ? -4.540 0.174 5.998 1.00 75.94 95 MET A CA 1
ATOM 773 C C . MET A 1 95 ? -4.110 1.480 5.315 1.00 75.94 95 MET A C 1
ATOM 775 O O . MET A 1 95 ? -3.746 1.461 4.143 1.00 75.94 95 MET A O 1
ATOM 779 N N . LEU A 1 96 ? -4.103 2.605 6.040 1.00 76.00 96 LEU A N 1
ATOM 780 C CA . LEU A 1 96 ? -3.665 3.895 5.498 1.00 76.00 96 LEU A CA 1
ATOM 781 C C . LEU A 1 96 ? -2.176 3.896 5.142 1.00 76.00 96 LEU A C 1
ATOM 783 O O . LEU A 1 96 ? -1.795 4.490 4.133 1.00 76.00 96 LEU A O 1
ATOM 787 N N . MET A 1 97 ? -1.339 3.220 5.932 1.00 71.69 97 MET A N 1
ATOM 788 C CA . MET A 1 97 ? 0.081 3.054 5.634 1.00 71.69 97 MET A CA 1
ATOM 789 C C . MET A 1 97 ? 0.276 2.258 4.339 1.00 71.69 97 MET A C 1
ATOM 791 O O . MET A 1 97 ? 1.002 2.712 3.462 1.00 71.69 97 MET A O 1
ATOM 795 N N . LEU A 1 98 ? -0.426 1.133 4.173 1.00 72.56 98 LEU A N 1
ATOM 796 C CA . LEU A 1 98 ? -0.379 0.321 2.954 1.00 72.56 98 LEU A CA 1
ATOM 797 C C . LEU A 1 98 ? -0.866 1.096 1.724 1.00 72.56 98 LEU A C 1
ATOM 799 O O . LEU A 1 98 ? -0.196 1.076 0.698 1.00 72.56 98 LEU A O 1
ATOM 803 N N . ILE A 1 99 ? -1.985 1.823 1.831 1.00 72.44 99 ILE A N 1
ATOM 804 C CA . ILE A 1 99 ? -2.495 2.670 0.738 1.00 72.44 99 ILE A CA 1
ATOM 805 C C . ILE A 1 99 ? -1.471 3.737 0.362 1.00 72.44 99 ILE A C 1
ATOM 807 O O . ILE A 1 99 ? -1.242 3.978 -0.816 1.00 72.44 99 ILE A O 1
ATOM 811 N N . SER A 1 100 ? -0.837 4.361 1.354 1.00 64.44 100 SER A N 1
ATOM 812 C CA . SER A 1 100 ? 0.152 5.403 1.086 1.00 64.44 100 SER A CA 1
ATOM 813 C C . SER A 1 100 ? 1.397 4.837 0.400 1.00 64.44 100 SER A C 1
ATOM 815 O O . SER A 1 100 ? 2.000 5.533 -0.410 1.00 64.44 100 SER A O 1
ATOM 817 N N . LEU A 1 101 ? 1.799 3.600 0.732 1.00 65.75 101 LEU A N 1
ATOM 818 C CA . LEU A 1 101 ? 2.958 2.924 0.130 1.00 65.75 101 LEU A CA 1
ATOM 819 C C . LEU A 1 101 ? 2.709 2.547 -1.333 1.00 65.75 101 LEU A C 1
ATOM 821 O O . LEU A 1 101 ? 3.652 2.437 -2.110 1.00 65.75 101 LEU A O 1
ATOM 825 N N . ILE A 1 102 ? 1.446 2.391 -1.726 1.00 66.00 102 ILE A N 1
ATOM 826 C CA . ILE A 1 102 ? 1.061 2.190 -3.118 1.00 66.00 102 ILE A CA 1
ATOM 827 C C . ILE A 1 102 ? 0.989 3.567 -3.790 1.00 66.00 102 ILE A C 1
ATOM 829 O O . ILE A 1 102 ? -0.072 4.178 -3.907 1.00 66.00 102 ILE A O 1
ATOM 833 N N . THR A 1 103 ? 2.124 4.073 -4.274 1.00 57.66 103 THR A N 1
ATOM 834 C CA . THR A 1 103 ? 2.159 5.244 -5.163 1.00 57.66 103 THR A CA 1
ATOM 835 C C . THR A 1 103 ? 1.755 4.837 -6.579 1.00 57.66 103 THR A C 1
ATOM 837 O O . THR A 1 103 ? 2.562 4.821 -7.506 1.00 57.66 103 THR A O 1
ATOM 840 N N . GLY A 1 104 ? 0.490 4.458 -6.750 1.00 53.50 104 GLY A N 1
ATOM 841 C CA . GLY A 1 104 ? -0.112 4.302 -8.066 1.00 53.50 104 GLY A CA 1
ATOM 842 C C . GLY A 1 104 ? -0.493 5.676 -8.598 1.00 53.50 104 GLY A C 1
ATOM 843 O O . GLY A 1 104 ? -1.396 6.312 -8.057 1.00 53.50 104 GLY A O 1
ATOM 844 N N . GLY A 1 105 ? 0.181 6.149 -9.649 1.00 52.94 105 GLY A N 1
ATOM 845 C CA . GLY A 1 105 ? -0.328 7.281 -10.422 1.00 52.94 105 GLY A CA 1
ATOM 846 C C . GLY A 1 105 ? -1.762 6.977 -10.856 1.00 52.94 105 GLY A C 1
ATOM 847 O O . GLY A 1 105 ? -2.056 5.833 -11.218 1.00 52.94 105 GLY A O 1
ATOM 848 N N . ALA A 1 106 ? -2.648 7.973 -10.787 1.00 48.97 106 ALA A N 1
ATOM 849 C CA . ALA A 1 106 ? -4.011 7.895 -11.305 1.00 48.97 106 ALA A CA 1
ATOM 850 C C . ALA A 1 106 ? -3.964 7.797 -12.838 1.00 48.97 106 ALA A C 1
ATOM 852 O O . ALA A 1 106 ? -4.294 8.734 -13.551 1.00 48.97 106 ALA A O 1
ATOM 853 N N . ASN A 1 107 ? -3.460 6.672 -13.334 1.00 55.06 107 ASN A N 1
ATOM 854 C CA . ASN A 1 107 ? -3.474 6.338 -14.737 1.00 55.06 107 ASN A CA 1
ATOM 855 C C . ASN A 1 107 ? -4.902 5.932 -15.069 1.00 55.06 107 ASN A C 1
ATOM 857 O O . ASN A 1 107 ? -5.507 5.098 -14.389 1.00 55.06 107 ASN A O 1
ATOM 861 N N . GLU A 1 108 ? -5.429 6.595 -16.083 1.00 58.41 108 GLU A N 1
ATOM 862 C CA . GLU A 1 108 ? -6.771 6.418 -16.597 1.00 58.41 108 GLU A CA 1
ATOM 863 C C . GLU A 1 108 ? -7.086 4.945 -16.905 1.00 58.41 108 GLU A C 1
ATOM 865 O O . GLU A 1 108 ? -6.206 4.138 -17.219 1.00 58.41 108 GLU A O 1
ATOM 870 N N . PHE A 1 109 ? -8.356 4.565 -16.738 1.00 59.22 109 PHE A N 1
ATOM 871 C CA . PHE A 1 109 ? -8.814 3.215 -17.064 1.00 59.22 109 PHE A CA 1
ATOM 872 C C . PHE A 1 109 ? -8.486 2.890 -18.531 1.00 59.22 109 PHE A C 1
ATOM 874 O O . PHE A 1 109 ? -8.487 3.789 -19.363 1.00 59.22 109 PHE A O 1
ATOM 881 N N . ILE A 1 110 ? -8.277 1.606 -18.858 1.00 61.78 110 ILE A N 1
ATOM 882 C CA . ILE A 1 110 ? -7.892 1.105 -20.202 1.00 61.78 110 ILE A CA 1
ATOM 883 C C . ILE A 1 110 ? -8.727 1.720 -21.346 1.00 61.78 110 ILE A C 1
ATOM 885 O O . ILE A 1 110 ? -8.243 1.882 -22.459 1.00 61.78 110 ILE A O 1
ATOM 889 N N . TYR A 1 111 ? -9.969 2.114 -21.066 1.00 63.19 111 TYR A N 1
ATOM 890 C CA . TYR A 1 111 ? -10.872 2.775 -22.008 1.00 63.19 111 TYR A CA 1
ATOM 891 C C . TYR A 1 111 ? -10.589 4.257 -22.275 1.00 63.19 111 TYR A C 1
ATOM 893 O O . TYR A 1 111 ? -11.422 4.878 -22.911 1.00 63.19 111 TYR A O 1
ATOM 901 N N . PHE A 1 112 ? -9.516 4.849 -21.761 1.00 60.59 112 PHE A N 1
ATOM 902 C CA . PHE A 1 112 ? -9.175 6.260 -21.991 1.00 60.59 112 PHE A CA 1
ATOM 903 C C . PHE A 1 112 ? -7.791 6.436 -22.630 1.00 60.59 112 PHE A C 1
ATOM 905 O O . PHE A 1 112 ? -7.328 7.5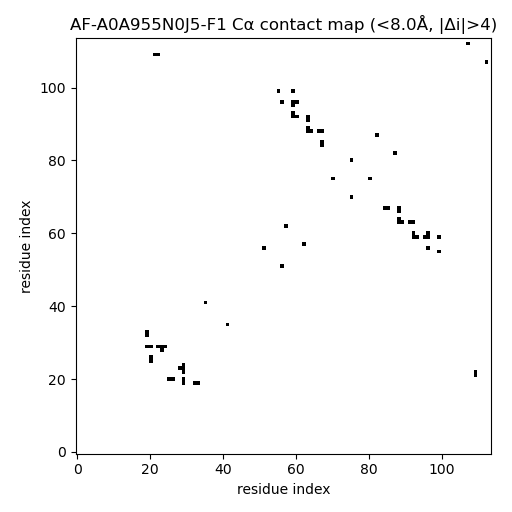57 -22.767 1.00 60.59 112 PHE A O 1
ATOM 912 N N . GLN A 1 113 ? -7.140 5.346 -23.048 1.00 59.38 113 GLN A N 1
ATOM 913 C CA . GLN A 1 113 ? -5.798 5.374 -23.645 1.00 59.38 113 GLN A CA 1
ATOM 914 C C . GLN A 1 113 ? -5.810 5.515 -25.180 1.00 59.38 113 GLN A C 1
ATOM 916 O O . GLN A 1 113 ? -4.995 4.893 -25.860 1.00 59.38 113 GLN A O 1
ATOM 921 N N . PHE A 1 114 ? -6.754 6.285 -25.728 1.00 60.25 114 PHE A N 1
ATOM 922 C CA . PHE A 1 114 ? -6.838 6.598 -27.163 1.00 60.25 114 PHE A CA 1
ATOM 923 C C . PHE A 1 114 ? -6.466 8.046 -27.471 1.00 60.25 114 PHE A C 1
ATOM 925 O O . PHE A 1 114 ? -6.786 8.930 -26.647 1.00 60.25 114 PHE A O 1
#

pLDDT: mean 72.79, std 13.52, range [48.97, 94.56]

Foldseek 3Di:
DVVVVVVVVVVVVVVVLVVLVLPDPDPVNSVVVVVCVVPPVNLPDVVLVVVPDVVLVCCLPVVLVVVVVVCVVDPDDPVVPPDDSVVVSVVSSVVSVVVSSPPDDCDDDSVPPD

Radius of gyration: 20.49 Å; Cα contacts (8 Å, |Δi|>4): 37; chains: 1; bounding box: 38×42×53 Å

Solvent-accessible surface area (backbone atoms only — not comparable to full-atom values): 6825 Å² total; per-residue (Å²): 108,73,67,56,54,51,51,53,52,49,53,50,52,53,50,55,52,51,51,45,55,73,70,31,95,41,76,66,48,26,50,50,52,53,51,56,73,68,36,74,73,68,72,70,48,70,65,58,62,68,67,52,50,68,68,58,59,44,52,29,50,49,51,38,50,49,51,54,51,52,55,70,75,39,88,68,63,81,85,65,65,87,52,64,63,67,58,57,33,52,51,50,25,51,51,42,43,54,54,64,70,56,79,68,73,92,69,72,61,85,92,62,83,120

Secondary structure (DSSP, 8-state):
-HHHHHHHHHHHHHHHHHHHHHH-SSHHHHHHHHHHHH-SGGG--HHHHHHS-HHHHHHHHHHHHHHHHHHHHTT--GGGTTS-HHHHHHHHHHHHHHHHH-----PPPGGG--

Mean predicted aligned error: 13.91 Å